Protein AF-A0A257U990-F1 (afdb_monomer_lite)

Sequence (83 aa):
MATVPNFANGLSPKSWETFLVEVLPPQGCWTDEEYLVLTEHTNRLIEFTDGFLEELPMPTDHHQAIVEFLSDEFRQFINPRGG

pLDDT: mean 87.23, std 17.39, range [38.69, 98.44]

Structure (mmCIF, N/CA/C/O backbone):
data_AF-A0A257U990-F1
#
_entry.id   AF-A0A257U990-F1
#
loop_
_atom_site.group_PDB
_atom_site.id
_atom_site.type_symbol
_atom_site.label_atom_id
_atom_site.label_alt_id
_atom_site.label_comp_id
_atom_site.label_asym_id
_atom_site.label_entity_id
_atom_site.label_seq_id
_atom_site.pdbx_PDB_ins_code
_atom_site.Cartn_x
_atom_site.Cartn_y
_atom_site.Cartn_z
_atom_site.occupancy
_atom_site.B_iso_or_equiv
_atom_site.auth_seq_id
_atom_site.auth_comp_id
_atom_site.auth_asym_id
_atom_site.auth_atom_id
_atom_site.pdbx_PDB_model_num
ATOM 1 N N . MET A 1 1 ? 30.847 33.368 -17.046 1.00 38.69 1 MET A N 1
ATOM 2 C CA . MET A 1 1 ? 29.393 33.142 -17.160 1.00 38.69 1 MET A CA 1
ATOM 3 C C . MET A 1 1 ? 29.208 31.823 -17.888 1.00 38.69 1 MET A C 1
ATOM 5 O O . MET A 1 1 ? 29.535 31.762 -19.064 1.00 38.69 1 MET A O 1
ATOM 9 N N . ALA A 1 2 ? 28.848 30.753 -17.177 1.00 39.62 2 ALA A N 1
ATOM 10 C CA . ALA A 1 2 ? 28.648 29.444 -17.792 1.00 39.62 2 ALA A CA 1
ATOM 11 C C . ALA A 1 2 ? 27.256 29.408 -18.435 1.00 39.62 2 ALA A C 1
ATOM 13 O O . ALA A 1 2 ? 26.257 29.666 -17.766 1.00 39.62 2 ALA A O 1
ATOM 14 N N . THR A 1 3 ? 27.212 29.150 -19.737 1.00 45.69 3 THR A N 1
ATOM 15 C CA . THR A 1 3 ? 25.976 29.016 -20.506 1.00 45.69 3 THR A CA 1
ATOM 16 C C . THR A 1 3 ? 25.248 27.755 -20.052 1.00 45.69 3 THR A C 1
ATOM 18 O O . THR A 1 3 ? 25.751 26.648 -20.228 1.00 45.69 3 THR A O 1
ATOM 21 N N . VAL A 1 4 ? 24.077 27.928 -19.444 1.00 49.91 4 VAL A N 1
ATOM 22 C CA . VAL A 1 4 ? 23.164 26.829 -19.109 1.00 49.91 4 VAL A CA 1
ATOM 23 C C . VAL A 1 4 ? 22.637 26.251 -20.430 1.00 49.91 4 VAL A C 1
ATOM 25 O O . VAL A 1 4 ? 22.136 27.031 -21.246 1.00 49.91 4 VAL A O 1
ATOM 28 N N . PRO A 1 5 ? 22.757 24.941 -20.707 1.00 46.84 5 PRO A N 1
ATOM 29 C CA . PRO A 1 5 ? 22.217 24.381 -21.937 1.00 46.84 5 PRO A CA 1
ATOM 30 C C . PRO A 1 5 ? 20.693 24.510 -21.933 1.00 46.84 5 PRO A C 1
ATOM 32 O O . PRO A 1 5 ? 20.012 24.046 -21.020 1.00 46.84 5 PRO A O 1
ATOM 35 N N . ASN A 1 6 ? 20.162 25.167 -22.961 1.00 52.81 6 ASN A N 1
ATOM 36 C CA . ASN A 1 6 ? 18.733 25.245 -23.209 1.00 52.81 6 ASN A CA 1
ATOM 37 C C . ASN A 1 6 ? 18.244 23.881 -23.721 1.00 52.81 6 ASN A C 1
ATOM 39 O O . ASN A 1 6 ? 18.415 23.568 -24.896 1.00 52.81 6 ASN A O 1
ATOM 43 N N . PHE A 1 7 ? 17.649 23.071 -22.843 1.00 53.88 7 PHE A N 1
ATOM 44 C CA . PHE A 1 7 ? 17.055 21.777 -23.209 1.00 53.88 7 PHE A CA 1
ATOM 45 C C . PHE A 1 7 ? 15.663 21.899 -23.847 1.00 53.88 7 PHE A C 1
ATOM 47 O O . PHE A 1 7 ? 15.050 20.892 -24.202 1.00 53.88 7 PHE A O 1
ATOM 54 N N . ALA A 1 8 ? 15.143 23.112 -24.036 1.00 51.16 8 ALA A N 1
ATOM 55 C CA . ALA A 1 8 ? 13.887 23.306 -24.737 1.00 51.16 8 ALA A CA 1
ATOM 56 C C . ALA A 1 8 ? 14.142 23.312 -26.247 1.00 51.16 8 ALA A C 1
ATOM 58 O O . ALA A 1 8 ? 14.416 24.373 -26.799 1.00 51.16 8 ALA A O 1
ATOM 59 N N . ASN A 1 9 ? 14.135 22.128 -26.877 1.00 50.34 9 ASN A N 1
ATOM 60 C CA . ASN A 1 9 ? 13.674 21.871 -28.255 1.00 50.34 9 ASN A CA 1
ATOM 61 C C . ASN A 1 9 ? 14.008 20.423 -28.660 1.00 50.34 9 ASN A C 1
ATOM 63 O O . ASN A 1 9 ? 15.084 20.161 -29.192 1.00 50.34 9 ASN A O 1
ATOM 67 N N . GLY A 1 10 ? 13.091 19.474 -28.439 1.00 48.72 10 GLY A N 1
ATOM 68 C CA . GLY A 1 10 ? 13.239 18.141 -29.042 1.00 48.72 10 GLY A CA 1
ATOM 69 C C . GLY A 1 10 ? 12.441 16.993 -28.435 1.00 48.72 10 GLY A C 1
ATOM 70 O O . GLY A 1 10 ? 12.384 15.927 -29.039 1.00 48.72 10 GLY A O 1
ATOM 71 N N . LEU A 1 1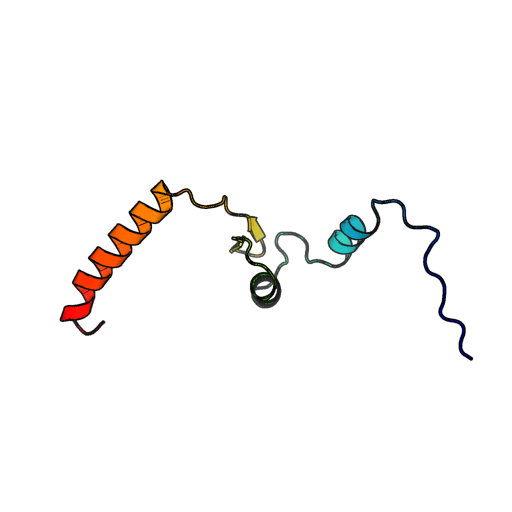1 ? 11.802 17.169 -27.281 1.00 54.31 11 LEU A N 1
ATOM 72 C CA . LEU A 1 11 ? 11.023 16.090 -26.684 1.00 54.31 11 LEU A CA 1
ATOM 73 C C . LEU A 1 11 ? 9.561 16.203 -27.116 1.00 54.31 11 LEU A C 1
ATOM 75 O O . LEU A 1 11 ? 8.807 17.053 -26.649 1.00 54.31 11 LEU A O 1
ATOM 79 N N . SER A 1 12 ? 9.189 15.332 -28.056 1.00 55.31 12 SER A N 1
ATOM 80 C CA . SER A 1 12 ? 7.801 14.927 -28.281 1.00 55.31 12 SER A CA 1
ATOM 81 C C . SER A 1 12 ? 7.108 14.693 -26.925 1.00 55.31 12 SER A C 1
ATOM 83 O O . SER A 1 12 ? 7.752 14.137 -26.032 1.00 55.31 12 SER A O 1
ATOM 85 N N . PRO A 1 13 ? 5.814 15.031 -26.758 1.00 54.81 13 PRO A N 1
ATOM 86 C CA . PRO A 1 13 ? 5.065 14.848 -25.505 1.00 54.81 13 PRO A CA 1
ATOM 87 C C . PRO A 1 13 ? 5.081 13.426 -24.898 1.00 54.81 13 PRO A C 1
ATOM 89 O O . PRO A 1 13 ? 4.569 13.236 -23.802 1.00 54.81 13 PRO A O 1
ATOM 92 N N . LYS A 1 14 ? 5.673 12.435 -25.583 1.00 57.75 14 LYS A N 1
ATOM 93 C CA . LYS A 1 14 ? 5.849 11.035 -25.156 1.00 57.75 14 LYS A CA 1
ATOM 94 C C . LYS A 1 14 ? 7.186 10.711 -24.458 1.00 57.75 14 LYS A C 1
ATOM 96 O O . LYS A 1 14 ? 7.503 9.538 -24.271 1.00 57.75 14 LYS A O 1
ATOM 101 N N . SER A 1 15 ? 8.013 11.695 -24.105 1.00 80.19 15 SER A N 1
ATOM 102 C CA . SER A 1 15 ? 9.389 11.416 -23.656 1.00 80.19 15 SER A CA 1
ATOM 103 C C . SER A 1 15 ? 9.520 10.876 -22.229 1.00 80.19 15 SER A C 1
ATOM 105 O O . SER A 1 15 ? 10.427 10.094 -21.969 1.00 80.19 15 SER A O 1
ATOM 107 N N . TRP A 1 16 ? 8.659 11.295 -21.296 1.00 83.00 16 TRP A N 1
ATOM 108 C CA . TRP A 1 16 ? 8.838 10.983 -19.872 1.00 83.00 16 TRP A CA 1
ATOM 109 C C . TRP A 1 16 ? 8.240 9.626 -19.479 1.00 83.00 16 TRP A C 1
ATOM 111 O O . TRP A 1 16 ? 8.879 8.892 -18.738 1.00 83.00 16 TRP A O 1
ATOM 121 N N . GLU A 1 17 ? 7.077 9.249 -20.022 1.00 84.81 17 GLU A N 1
ATOM 122 C CA . GLU A 1 17 ? 6.485 7.916 -19.811 1.00 84.81 17 GLU A CA 1
ATOM 123 C C . GLU A 1 17 ? 7.425 6.821 -20.326 1.00 84.81 17 GLU A C 1
ATOM 125 O O . GLU A 1 17 ? 7.687 5.843 -19.634 1.00 84.81 17 GLU A O 1
ATOM 130 N N . THR A 1 18 ? 7.994 7.034 -21.518 1.00 86.44 18 THR A N 1
ATOM 131 C CA . THR A 1 18 ? 8.969 6.115 -22.123 1.00 86.44 18 THR A CA 1
ATOM 132 C C . THR A 1 18 ? 10.214 5.980 -21.248 1.00 86.44 18 THR A C 1
ATOM 134 O O . THR A 1 18 ? 10.633 4.868 -20.950 1.00 86.44 18 THR A O 1
ATOM 137 N N . PHE A 1 19 ? 10.766 7.101 -20.774 1.00 88.38 19 PHE A N 1
ATOM 138 C CA . PHE A 1 19 ? 11.916 7.098 -19.870 1.00 88.38 19 PHE A CA 1
ATOM 139 C C . PHE A 1 19 ? 11.628 6.357 -18.554 1.00 88.38 19 PHE A C 1
ATOM 141 O O . PHE A 1 19 ? 12.470 5.599 -18.085 1.00 88.38 19 PHE A O 1
ATOM 148 N N . LEU A 1 20 ? 10.437 6.529 -17.968 1.00 88.50 20 LEU A N 1
ATOM 149 C CA . LEU A 1 20 ? 10.055 5.800 -16.755 1.00 88.50 20 LEU A CA 1
ATOM 150 C C . LEU A 1 20 ? 9.988 4.290 -16.993 1.00 88.50 20 LEU A C 1
ATOM 152 O O . LEU A 1 20 ? 10.467 3.541 -16.155 1.00 88.50 20 LEU A O 1
ATOM 156 N N . VAL A 1 21 ? 9.452 3.840 -18.130 1.00 88.25 21 VAL A N 1
ATOM 157 C CA . VAL A 1 21 ? 9.427 2.407 -18.479 1.00 88.25 21 VAL A CA 1
ATOM 158 C C . VAL A 1 21 ? 10.839 1.833 -18.653 1.00 88.25 21 VAL A C 1
ATOM 160 O O . VAL A 1 21 ? 11.056 0.666 -18.348 1.00 88.25 21 VAL A O 1
ATOM 163 N N . GLU A 1 22 ? 11.798 2.630 -19.130 1.00 88.94 22 GLU A N 1
ATOM 164 C CA . GLU A 1 22 ? 13.197 2.202 -19.287 1.00 88.94 22 GLU A CA 1
ATOM 165 C C . GLU A 1 22 ? 13.970 2.136 -17.962 1.00 88.94 22 GLU A C 1
ATOM 167 O O . GLU A 1 22 ? 14.890 1.330 -17.832 1.00 88.94 22 GLU A O 1
ATOM 172 N N . VAL A 1 23 ? 13.636 3.002 -17.000 1.00 91.88 23 VAL A N 1
ATOM 173 C CA . VAL A 1 23 ? 14.377 3.137 -15.735 1.00 91.88 23 VAL A CA 1
ATOM 174 C C . VAL A 1 23 ? 13.757 2.327 -14.602 1.00 91.88 23 VAL A C 1
ATOM 176 O O . VAL A 1 23 ? 14.485 1.861 -13.727 1.00 91.88 23 VAL A O 1
ATOM 179 N N . LEU A 1 24 ? 12.433 2.183 -14.582 1.00 93.38 24 LEU A N 1
ATOM 180 C CA . LEU A 1 24 ? 11.745 1.455 -13.524 1.00 93.38 24 LEU A CA 1
ATOM 181 C C . LEU A 1 24 ? 11.866 -0.061 -13.719 1.00 93.38 24 LEU A C 1
ATOM 183 O O . LEU A 1 24 ? 11.922 -0.537 -14.858 1.00 93.38 24 LEU A O 1
ATOM 187 N N . PRO A 1 25 ? 11.845 -0.837 -12.621 1.00 95.56 25 PRO A N 1
ATOM 188 C CA . PRO A 1 25 ? 11.810 -2.285 -12.712 1.00 95.56 25 PRO A CA 1
ATOM 189 C C . PRO A 1 25 ? 10.585 -2.755 -13.517 1.00 95.56 25 PRO A C 1
ATOM 191 O O . PRO A 1 25 ? 9.474 -2.236 -13.335 1.00 95.56 25 PRO A O 1
ATOM 194 N N . PRO A 1 26 ? 10.737 -3.753 -14.402 1.00 95.31 26 PRO A N 1
ATOM 195 C CA . PRO A 1 26 ? 9.587 -4.392 -15.021 1.00 95.31 26 PRO A CA 1
ATOM 196 C C . PRO A 1 26 ? 8.764 -5.152 -13.968 1.00 95.31 26 PRO A C 1
ATOM 198 O O . PRO A 1 26 ? 9.273 -5.571 -12.928 1.00 95.31 26 PRO A O 1
ATOM 201 N N . GLN A 1 27 ? 7.476 -5.356 -14.251 1.00 96.19 27 GLN A N 1
ATOM 202 C CA . GLN A 1 27 ? 6.597 -6.190 -13.422 1.00 96.19 27 GLN A CA 1
ATOM 203 C C . GLN A 1 27 ? 7.185 -7.603 -13.260 1.00 96.19 27 GLN A C 1
ATOM 205 O O . GLN A 1 27 ? 7.649 -8.200 -14.233 1.00 96.19 27 GLN A O 1
ATOM 210 N N . GLY A 1 28 ? 7.178 -8.115 -12.031 1.00 97.31 28 GLY A N 1
ATOM 211 C CA . GLY A 1 28 ? 7.840 -9.357 -11.624 1.00 97.31 28 GLY A CA 1
ATOM 212 C C . GLY A 1 28 ? 9.309 -9.198 -11.211 1.00 97.31 28 GLY A C 1
ATOM 213 O O . GLY A 1 28 ? 9.934 -10.183 -10.822 1.00 97.31 28 GLY A O 1
ATOM 214 N N . CYS A 1 29 ? 9.884 -7.994 -11.299 1.00 97.62 29 CYS A N 1
ATOM 215 C CA . CYS A 1 29 ? 11.272 -7.721 -10.903 1.00 97.62 29 CYS A CA 1
ATOM 216 C C . CYS A 1 29 ? 11.415 -6.641 -9.829 1.00 97.62 29 CYS A C 1
ATOM 218 O O . CYS A 1 29 ? 12.543 -6.341 -9.450 1.00 97.62 29 CYS A O 1
ATOM 220 N N . TRP A 1 30 ? 10.311 -6.065 -9.354 1.00 98.06 30 TRP A 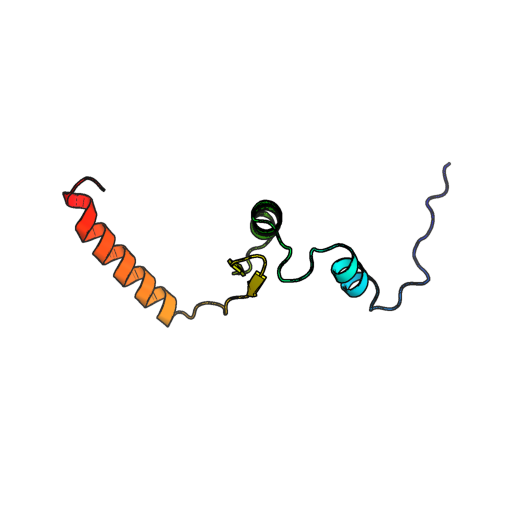N 1
ATOM 221 C CA . TRP A 1 30 ? 10.340 -5.116 -8.245 1.00 98.06 30 TRP A CA 1
ATOM 222 C C . TRP A 1 30 ? 10.827 -5.798 -6.968 1.00 98.06 30 TRP A C 1
ATOM 224 O O . TRP A 1 30 ? 10.439 -6.934 -6.683 1.00 98.06 30 TRP A O 1
ATOM 234 N N . THR A 1 31 ? 11.645 -5.099 -6.188 1.00 97.88 31 THR A N 1
ATOM 235 C CA . THR A 1 31 ? 11.984 -5.523 -4.824 1.00 97.88 31 THR A CA 1
ATOM 236 C C . THR A 1 31 ? 11.092 -4.843 -3.790 1.00 97.88 31 THR A C 1
ATOM 238 O O . THR A 1 31 ? 10.470 -3.810 -4.062 1.00 97.88 31 THR A O 1
ATOM 241 N N . ASP A 1 32 ? 11.055 -5.402 -2.578 1.00 97.50 32 ASP A N 1
ATOM 242 C CA . ASP A 1 32 ? 10.361 -4.788 -1.445 1.00 97.50 32 ASP A CA 1
ATOM 243 C C . ASP A 1 32 ? 10.877 -3.364 -1.176 1.00 97.50 32 ASP A C 1
ATOM 245 O O . ASP A 1 32 ? 10.090 -2.453 -0.932 1.00 97.50 32 ASP A O 1
ATOM 249 N N . GLU A 1 33 ? 12.191 -3.131 -1.262 1.00 97.50 33 GLU A N 1
ATOM 250 C CA . GLU A 1 33 ? 12.791 -1.813 -1.023 1.00 97.50 33 GLU A CA 1
ATOM 251 C C . GLU A 1 33 ? 12.361 -0.775 -2.066 1.00 97.50 33 GLU A C 1
ATOM 253 O O . GLU A 1 33 ? 12.070 0.369 -1.715 1.00 97.50 33 GLU A O 1
ATOM 258 N N . GLU A 1 34 ? 12.295 -1.158 -3.342 1.00 96.19 34 GLU A N 1
ATOM 259 C CA . GLU A 1 34 ? 11.841 -0.275 -4.422 1.00 96.19 34 GLU A CA 1
ATOM 260 C C . GLU A 1 34 ? 10.355 0.069 -4.274 1.00 96.19 34 GLU A C 1
ATOM 262 O O . GLU A 1 34 ? 9.960 1.227 -4.445 1.00 96.19 34 GLU A O 1
ATOM 267 N N . TYR A 1 35 ? 9.534 -0.918 -3.902 1.00 96.00 35 TYR A N 1
ATOM 268 C CA . TYR A 1 35 ? 8.127 -0.713 -3.570 1.00 96.00 35 TYR A CA 1
ATOM 269 C C . TYR A 1 35 ? 7.954 0.226 -2.366 1.00 96.00 35 TYR A C 1
ATOM 271 O O . TYR A 1 35 ? 7.153 1.163 -2.425 1.00 96.00 35 TYR A O 1
ATOM 279 N N . LEU A 1 36 ? 8.731 0.038 -1.296 1.00 95.88 36 LEU A N 1
ATOM 280 C CA . LEU A 1 36 ? 8.674 0.905 -0.119 1.00 95.88 36 LEU A CA 1
ATOM 281 C C . LEU A 1 36 ? 9.004 2.357 -0.486 1.00 95.88 36 LEU A C 1
ATOM 283 O O . LEU A 1 36 ? 8.206 3.242 -0.184 1.00 95.88 36 LEU A O 1
ATOM 287 N N . VAL A 1 37 ? 10.085 2.600 -1.237 1.00 95.25 37 VAL A N 1
ATOM 288 C CA . VAL A 1 37 ? 10.433 3.949 -1.727 1.00 95.25 37 VAL A CA 1
ATOM 289 C C . VAL A 1 37 ? 9.306 4.550 -2.572 1.00 95.25 37 VAL A C 1
ATOM 291 O O . VAL A 1 37 ? 8.977 5.727 -2.417 1.00 95.25 37 VAL A O 1
ATOM 294 N N . LEU A 1 38 ? 8.676 3.764 -3.452 1.00 93.75 38 LEU A N 1
ATOM 295 C CA . LEU A 1 38 ? 7.525 4.229 -4.228 1.00 93.75 38 LEU A CA 1
ATOM 296 C C . LEU A 1 3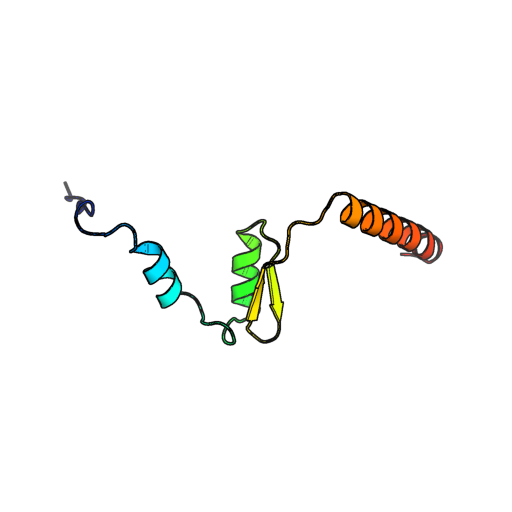8 ? 6.381 4.690 -3.309 1.00 93.75 38 LEU A C 1
ATOM 298 O O . LEU A 1 38 ? 5.854 5.788 -3.498 1.00 93.75 38 LEU A O 1
ATOM 302 N N . THR A 1 39 ? 6.009 3.874 -2.319 1.00 93.75 39 THR A N 1
ATOM 303 C CA . THR A 1 39 ? 4.884 4.154 -1.405 1.00 93.75 39 THR A CA 1
ATOM 304 C C . THR A 1 39 ? 5.154 5.281 -0.409 1.00 93.75 39 THR A C 1
ATOM 306 O O . THR A 1 39 ? 4.224 5.989 -0.036 1.00 93.75 39 THR A O 1
ATOM 309 N N . GLU A 1 40 ? 6.412 5.551 -0.057 1.00 95.50 40 GLU A N 1
ATOM 310 C CA . GLU A 1 40 ? 6.789 6.734 0.731 1.00 95.50 40 GLU A CA 1
ATOM 311 C C . GLU A 1 40 ? 6.525 8.057 -0.015 1.00 95.50 40 GLU A C 1
ATOM 313 O O . GLU A 1 40 ? 6.363 9.112 0.605 1.00 95.50 40 GLU A O 1
ATOM 318 N N . HIS A 1 41 ? 6.462 8.015 -1.349 1.00 93.69 41 HIS A N 1
ATOM 319 C CA . HIS A 1 41 ? 6.321 9.192 -2.207 1.00 93.69 41 HIS A CA 1
ATOM 320 C C . HIS A 1 41 ? 4.955 9.315 -2.897 1.00 93.69 41 HIS A C 1
ATOM 322 O O . HIS A 1 41 ? 4.750 10.248 -3.680 1.00 93.69 41 HIS A O 1
ATOM 328 N N . THR A 1 42 ? 3.999 8.425 -2.615 1.00 91.88 42 THR A N 1
ATOM 329 C CA . THR A 1 42 ? 2.666 8.463 -3.227 1.00 91.88 42 THR A CA 1
ATOM 330 C C . THR A 1 42 ? 1.560 8.122 -2.238 1.00 91.88 42 THR A C 1
ATOM 332 O O . THR A 1 42 ? 1.701 7.247 -1.399 1.00 91.88 42 T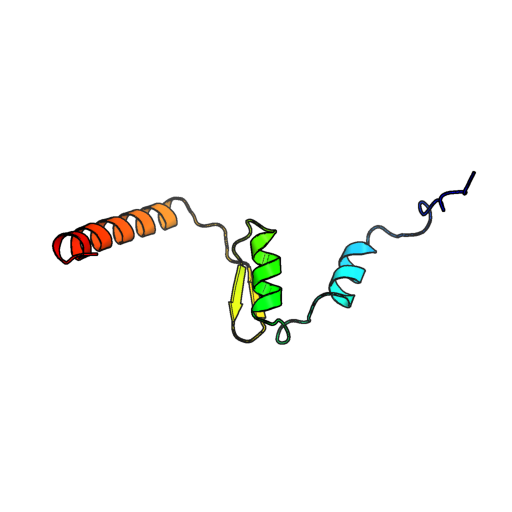HR A O 1
ATOM 335 N N . ASN A 1 43 ? 0.409 8.779 -2.386 1.00 90.62 43 ASN A N 1
ATOM 336 C CA . ASN A 1 43 ? -0.807 8.450 -1.631 1.00 90.62 43 ASN A CA 1
ATOM 337 C C . ASN A 1 43 ? -1.718 7.473 -2.393 1.00 90.62 43 ASN A C 1
ATOM 339 O O . ASN A 1 43 ? -2.889 7.315 -2.048 1.00 90.62 43 ASN A O 1
ATOM 343 N N . ARG A 1 44 ? -1.232 6.880 -3.489 1.00 92.81 44 ARG A N 1
ATOM 344 C CA . ARG A 1 44 ? -1.989 5.868 -4.229 1.00 92.81 44 ARG A CA 1
ATOM 345 C C . ARG A 1 44 ? -1.970 4.558 -3.458 1.00 92.81 44 ARG A C 1
ATOM 347 O O . ARG A 1 44 ? -0.949 4.185 -2.893 1.00 92.81 44 ARG A O 1
ATOM 354 N N . LEU A 1 45 ? -3.097 3.858 -3.481 1.00 94.50 45 LEU A N 1
ATOM 355 C CA . LEU A 1 45 ? -3.200 2.524 -2.912 1.00 94.50 45 LEU A CA 1
ATOM 356 C C . LEU A 1 45 ? -2.589 1.540 -3.902 1.00 94.50 45 LEU A C 1
ATOM 358 O O . LEU A 1 45 ? -3.147 1.304 -4.973 1.00 94.50 45 LEU A O 1
ATOM 362 N N . ILE A 1 46 ? -1.411 1.038 -3.562 1.00 96.50 46 ILE A N 1
ATOM 363 C CA . ILE A 1 46 ? -0.658 0.095 -4.378 1.00 96.50 46 ILE A CA 1
ATOM 364 C C . ILE A 1 46 ? -0.338 -1.098 -3.492 1.00 96.50 46 ILE A C 1
ATOM 366 O O . ILE A 1 46 ? 0.125 -0.915 -2.370 1.00 96.50 46 ILE A O 1
ATOM 370 N N . GLU A 1 47 ? -0.603 -2.295 -3.992 1.00 96.94 47 GLU A N 1
ATOM 371 C CA . GLU A 1 47 ? -0.220 -3.552 -3.367 1.00 96.94 47 GLU A CA 1
ATOM 372 C C . GLU A 1 47 ? 0.988 -4.138 -4.097 1.00 96.94 47 GLU A C 1
ATOM 374 O O . GLU A 1 47 ? 1.132 -3.979 -5.312 1.00 96.94 47 GLU A O 1
ATOM 379 N N . PHE A 1 48 ? 1.866 -4.795 -3.343 1.00 97.69 48 PHE A N 1
ATOM 380 C CA . PHE A 1 48 ? 3.033 -5.487 -3.868 1.00 97.69 48 PHE A CA 1
ATOM 38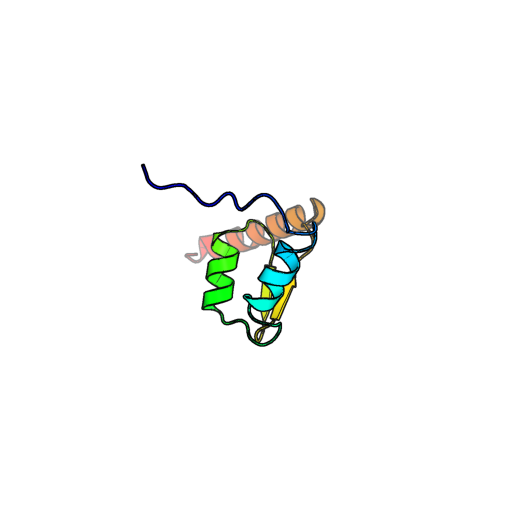1 C C . PHE A 1 48 ? 2.947 -6.975 -3.550 1.00 97.69 48 PHE A C 1
ATOM 383 O O . PHE A 1 48 ? 2.705 -7.356 -2.405 1.00 97.69 48 PHE A O 1
ATOM 390 N N . THR A 1 49 ? 3.135 -7.827 -4.556 1.00 97.69 49 THR A N 1
ATOM 391 C CA . THR A 1 49 ? 3.139 -9.287 -4.395 1.00 97.69 49 THR A CA 1
ATOM 392 C C . THR A 1 49 ? 4.077 -9.922 -5.414 1.00 97.69 49 THR A C 1
ATOM 394 O O . THR A 1 49 ? 3.917 -9.717 -6.613 1.00 97.69 49 THR A O 1
ATOM 397 N N . ASP A 1 50 ? 5.060 -10.696 -4.947 1.00 97.31 50 ASP A N 1
ATOM 398 C CA . ASP A 1 50 ? 5.981 -11.490 -5.779 1.00 97.31 50 ASP A CA 1
ATOM 399 C C . ASP A 1 50 ? 6.635 -10.715 -6.945 1.00 97.31 50 ASP A C 1
ATOM 401 O O . ASP A 1 50 ? 6.790 -11.228 -8.055 1.00 97.31 50 ASP A O 1
ATOM 405 N N . GLY A 1 51 ? 7.022 -9.457 -6.711 1.00 97.19 51 GLY A N 1
ATOM 406 C CA . GLY A 1 51 ? 7.639 -8.612 -7.738 1.00 97.19 51 GLY A CA 1
ATOM 407 C C . GLY A 1 51 ? 6.647 -7.802 -8.579 1.00 97.19 51 GLY A C 1
ATOM 408 O O . GLY A 1 51 ? 7.077 -7.071 -9.475 1.00 97.19 51 GLY A O 1
ATOM 409 N N . PHE A 1 52 ? 5.343 -7.917 -8.323 1.00 97.88 52 PHE A N 1
ATOM 410 C CA . PHE A 1 52 ? 4.285 -7.235 -9.064 1.00 97.88 52 PHE A CA 1
ATOM 411 C C . PHE A 1 52 ? 3.644 -6.116 -8.247 1.00 97.88 52 PHE A C 1
ATOM 413 O O . PHE A 1 52 ? 3.430 -6.265 -7.048 1.00 97.88 52 PHE A O 1
ATOM 420 N N . LEU A 1 53 ? 3.320 -5.009 -8.919 1.00 97.00 53 LEU A N 1
ATOM 421 C CA . LEU A 1 53 ? 2.566 -3.889 -8.358 1.00 97.00 53 LEU A CA 1
ATOM 422 C C . LEU A 1 53 ? 1.149 -3.859 -8.920 1.00 97.00 53 LEU A C 1
ATOM 424 O O . LEU A 1 53 ? 0.973 -3.774 -10.140 1.00 97.00 53 LEU A O 1
ATOM 428 N N . GLU A 1 54 ? 0.162 -3.819 -8.032 1.00 97.06 54 GLU A N 1
ATOM 429 C CA . GLU A 1 54 ? -1.253 -3.690 -8.366 1.00 97.06 54 GLU A CA 1
ATOM 430 C C . GLU A 1 54 ? -1.823 -2.395 -7.787 1.00 97.06 54 GLU A C 1
ATOM 432 O O . GLU A 1 54 ? -1.678 -2.106 -6.602 1.00 97.06 54 GLU A O 1
ATOM 437 N N . GLU A 1 55 ? -2.478 -1.586 -8.619 1.00 95.38 55 GLU A N 1
ATOM 438 C CA . GLU A 1 55 ? -3.204 -0.419 -8.128 1.00 95.38 55 GLU A CA 1
ATOM 439 C C . GLU A 1 55 ? -4.590 -0.835 -7.638 1.00 95.38 55 GLU A C 1
ATOM 441 O O . GLU A 1 55 ? -5.383 -1.410 -8.388 1.00 95.38 55 GLU A O 1
ATOM 446 N N . LEU A 1 56 ? -4.908 -0.465 -6.402 1.00 94.81 56 LEU A N 1
ATOM 447 C CA . LEU A 1 56 ? -6.208 -0.727 -5.812 1.00 94.81 56 LEU A CA 1
ATOM 448 C C . LEU A 1 56 ? -7.204 0.396 -6.139 1.00 94.81 56 LEU A C 1
ATOM 450 O O . LEU A 1 56 ? -6.839 1.578 -6.168 1.00 94.81 56 LEU A O 1
ATOM 454 N N . PRO A 1 57 ? -8.491 0.063 -6.342 1.00 94.06 57 PRO A N 1
ATOM 455 C CA . PRO A 1 57 ? -9.525 1.072 -6.503 1.00 94.06 57 PRO A CA 1
ATOM 456 C C . PRO A 1 57 ? -9.660 1.915 -5.232 1.00 94.06 57 PRO A C 1
ATOM 458 O O . PRO A 1 57 ? -9.480 1.427 -4.115 1.00 94.06 57 PRO A O 1
ATOM 461 N N . MET A 1 58 ? -10.051 3.181 -5.398 1.00 94.00 58 MET A N 1
ATOM 462 C CA . MET A 1 58 ? -10.381 4.038 -4.262 1.00 94.00 58 MET A CA 1
ATOM 463 C C . MET A 1 58 ? -11.523 3.400 -3.449 1.00 94.00 58 MET A C 1
ATOM 465 O O . MET A 1 58 ? -12.570 3.087 -4.031 1.00 94.00 58 MET A O 1
ATOM 469 N N . PRO A 1 59 ? -11.362 3.213 -2.127 1.00 93.31 59 PRO A N 1
ATOM 470 C CA . PRO A 1 59 ? -12.425 2.707 -1.282 1.00 93.31 59 PRO A CA 1
ATOM 471 C C . PRO A 1 59 ? -13.661 3.595 -1.368 1.00 93.31 59 PRO A C 1
ATOM 473 O O . PRO A 1 59 ? -13.571 4.820 -1.423 1.00 93.31 59 PRO A O 1
ATOM 476 N N . THR A 1 60 ? -14.829 2.965 -1.350 1.00 96.56 60 THR A N 1
ATOM 477 C CA . THR A 1 60 ? -16.101 3.686 -1.259 1.00 96.56 60 THR A CA 1
ATOM 478 C C . THR A 1 60 ? -16.415 4.035 0.192 1.00 96.56 60 THR A C 1
ATOM 480 O O . THR A 1 60 ? -15.939 3.362 1.109 1.00 96.56 60 THR A O 1
ATOM 483 N N . ASP A 1 61 ? -17.297 5.010 0.409 1.00 97.88 61 ASP A N 1
ATOM 484 C CA . ASP A 1 61 ? -17.809 5.331 1.750 1.00 97.88 61 ASP A CA 1
ATOM 485 C C . ASP A 1 61 ? -18.408 4.093 2.438 1.00 97.88 61 ASP A C 1
ATOM 487 O O . ASP A 1 61 ? -18.230 3.884 3.635 1.00 97.88 61 ASP A O 1
ATOM 491 N N . HIS A 1 62 ? -19.069 3.219 1.669 1.00 97.88 62 HIS A N 1
ATOM 492 C CA . HIS A 1 62 ? -19.626 1.975 2.196 1.00 97.88 62 HIS A CA 1
ATOM 493 C C . HIS A 1 62 ? -18.540 0.985 2.636 1.00 97.88 62 HIS A C 1
ATOM 495 O O . HIS A 1 62 ? -18.662 0.376 3.696 1.00 97.88 62 HIS A O 1
ATOM 501 N N . HIS A 1 63 ? -17.466 0.845 1.851 1.00 96.50 63 HIS A N 1
ATOM 502 C CA . HIS A 1 63 ? -16.314 0.035 2.244 1.00 96.50 63 HIS A CA 1
ATOM 503 C C . HIS A 1 63 ? -15.683 0.574 3.533 1.00 96.50 63 HIS A C 1
ATOM 505 O O . HIS A 1 63 ? -15.417 -0.199 4.450 1.00 96.50 63 HIS A O 1
ATOM 511 N N . GLN A 1 64 ? -15.489 1.893 3.631 1.00 97.12 64 GLN A N 1
ATOM 512 C CA . GLN A 1 64 ? -14.910 2.505 4.829 1.00 97.12 64 GLN A CA 1
ATOM 513 C C . GLN A 1 64 ? -15.793 2.312 6.063 1.00 97.12 64 GLN A C 1
ATOM 515 O O . GLN A 1 64 ? -15.285 1.907 7.102 1.00 97.12 64 GLN A O 1
ATOM 520 N N . ALA A 1 65 ? -17.113 2.459 5.931 1.00 98.25 65 ALA A N 1
ATOM 521 C CA . ALA A 1 65 ? -18.042 2.203 7.031 1.00 98.25 65 ALA A CA 1
ATOM 522 C C . ALA A 1 65 ? -17.953 0.756 7.564 1.00 98.25 65 ALA A C 1
ATOM 524 O O . ALA A 1 65 ? -18.046 0.529 8.770 1.00 98.25 65 ALA A O 1
ATOM 525 N N . ILE A 1 66 ? -17.751 -0.232 6.682 1.00 98.38 66 ILE A N 1
ATOM 526 C CA . ILE A 1 66 ? -17.551 -1.632 7.091 1.00 98.38 66 ILE A CA 1
ATOM 527 C C . ILE A 1 66 ? -16.222 -1.796 7.839 1.00 98.38 66 ILE A C 1
ATOM 529 O O . ILE A 1 66 ? -16.186 -2.452 8.880 1.00 98.38 66 ILE A O 1
ATOM 533 N N . VAL A 1 67 ? -15.135 -1.211 7.326 1.00 97.69 67 VAL A N 1
ATOM 534 C CA . VAL A 1 67 ? -13.807 -1.291 7.958 1.00 97.69 67 VAL A CA 1
ATOM 535 C C . VAL A 1 67 ? -13.808 -0.628 9.336 1.00 97.69 67 VAL A C 1
ATOM 537 O O . VAL A 1 67 ? -13.273 -1.209 10.280 1.00 97.69 67 VAL A O 1
ATOM 540 N N . GLU A 1 68 ? -14.441 0.537 9.477 1.00 98.31 68 GLU A N 1
ATOM 541 C CA . GLU A 1 68 ? -14.607 1.228 10.761 1.00 98.31 68 GLU A CA 1
ATOM 542 C C . GLU A 1 68 ? -15.353 0.353 11.769 1.00 98.31 68 GLU A C 1
ATOM 544 O O . GLU A 1 68 ? -14.838 0.101 12.858 1.00 98.31 68 GLU A O 1
ATOM 549 N N . PHE A 1 69 ? -16.505 -0.202 11.375 1.00 98.44 69 PHE A N 1
ATOM 550 C CA . PHE A 1 69 ? -17.280 -1.105 12.225 1.00 98.44 69 PHE A CA 1
ATOM 551 C C . PHE A 1 69 ? -16.449 -2.306 12.701 1.00 98.44 69 PHE A C 1
ATOM 553 O O . PHE A 1 69 ? -16.399 -2.597 13.896 1.00 98.44 69 PHE A O 1
ATOM 560 N N . LEU A 1 70 ? -15.760 -2.993 11.785 1.00 98.44 70 LEU A N 1
ATOM 561 C CA . LEU A 1 70 ? -14.945 -4.162 12.130 1.00 98.44 70 LEU A CA 1
ATOM 562 C C . LEU A 1 70 ? -13.756 -3.798 13.025 1.00 98.44 70 LEU A C 1
ATOM 564 O O . LEU A 1 70 ? -13.458 -4.526 13.972 1.00 98.44 70 LEU A O 1
ATOM 568 N N . SER A 1 71 ? -13.087 -2.678 12.744 1.00 97.88 71 SER A N 1
ATOM 569 C CA . SER A 1 71 ? -11.987 -2.164 13.563 1.00 97.88 71 SER A CA 1
ATOM 570 C C . SER A 1 71 ? -12.457 -1.856 14.986 1.00 97.88 71 SER A C 1
ATOM 572 O O . SER A 1 71 ? -11.771 -2.200 15.951 1.00 97.88 71 SER A O 1
ATOM 574 N N . ASP A 1 72 ? -13.624 -1.235 15.138 1.00 98.38 72 ASP A N 1
ATOM 575 C CA . ASP A 1 72 ? -14.159 -0.862 16.445 1.00 98.38 72 ASP A CA 1
ATOM 576 C C . ASP A 1 72 ? -14.617 -2.076 17.255 1.00 98.38 72 ASP A C 1
ATOM 578 O O . ASP A 1 72 ? -14.305 -2.170 18.445 1.00 98.38 72 ASP A O 1
ATOM 582 N N . GLU A 1 73 ? -15.282 -3.047 16.630 1.00 98.31 73 GLU A N 1
ATOM 583 C CA . GLU A 1 73 ? -15.628 -4.317 17.279 1.00 98.31 73 GLU A CA 1
ATOM 584 C C . GLU A 1 73 ? -14.376 -5.098 17.692 1.00 98.31 73 GLU A C 1
ATOM 586 O O . GLU A 1 73 ? -14.280 -5.595 18.818 1.00 98.31 73 GLU A O 1
ATOM 591 N N . PHE A 1 74 ? -13.365 -5.148 16.820 1.00 97.69 74 PHE A N 1
ATOM 592 C CA . PHE A 1 74 ? -12.098 -5.792 17.139 1.00 97.69 74 PHE A CA 1
ATOM 593 C C . PHE A 1 74 ? -11.410 -5.119 18.329 1.00 97.69 74 PHE A C 1
ATOM 595 O O . PHE A 1 74 ? -11.030 -5.803 19.278 1.00 97.69 74 PHE A O 1
ATOM 602 N N . ARG A 1 75 ? -11.319 -3.783 18.342 1.00 97.81 75 ARG A N 1
ATOM 603 C CA . ARG A 1 75 ? -10.762 -3.010 19.466 1.00 97.81 75 ARG A CA 1
ATOM 604 C C . ARG A 1 75 ? -11.509 -3.269 20.767 1.00 97.81 75 ARG A C 1
ATOM 606 O O . ARG A 1 75 ? -10.878 -3.521 21.792 1.00 97.81 75 ARG A O 1
ATOM 613 N N . GLN A 1 76 ? -12.840 -3.240 20.741 1.00 97.62 76 GLN A N 1
ATOM 614 C CA . GLN A 1 76 ? -13.660 -3.562 21.913 1.00 97.62 76 GLN A CA 1
ATOM 615 C C . GLN A 1 76 ? -13.380 -4.978 22.427 1.00 97.62 76 GLN A C 1
ATOM 617 O O . GLN A 1 76 ? -13.345 -5.202 23.639 1.00 97.62 76 GLN A O 1
ATOM 622 N N . PHE A 1 77 ? -13.125 -5.924 21.524 1.00 97.31 77 PHE A N 1
ATOM 623 C CA . PHE A 1 77 ? -12.744 -7.278 21.890 1.00 97.31 77 PHE A CA 1
ATOM 624 C C . PHE A 1 77 ? -11.331 -7.356 22.499 1.00 97.31 77 PHE A C 1
ATOM 626 O O . PHE A 1 77 ? -11.157 -8.009 23.529 1.00 97.31 77 PHE A O 1
ATOM 633 N N . ILE A 1 78 ? -10.313 -6.707 21.931 1.00 97.88 78 ILE A N 1
ATOM 634 C CA . ILE A 1 78 ? -8.921 -6.851 22.408 1.00 97.88 78 ILE A CA 1
ATOM 635 C C . ILE 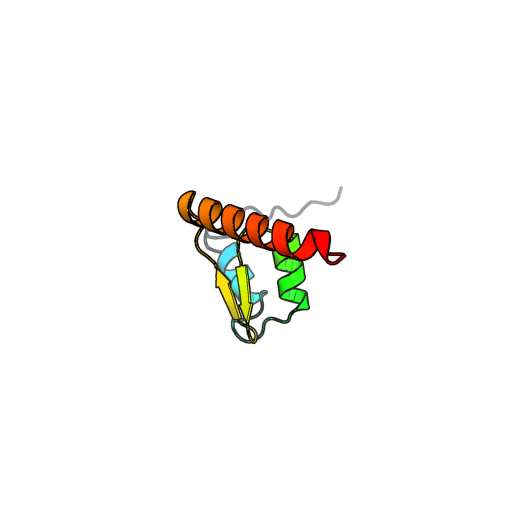A 1 78 ? -8.580 -5.978 23.623 1.00 97.88 78 ILE A C 1
ATOM 637 O O . ILE A 1 78 ? -7.796 -6.397 24.474 1.00 97.88 78 ILE A O 1
ATOM 641 N N . ASN A 1 79 ? -9.203 -4.806 23.780 1.00 97.31 79 ASN A N 1
ATOM 642 C CA . ASN A 1 79 ? -8.827 -3.845 24.824 1.00 97.31 79 ASN A CA 1
ATOM 643 C C . ASN A 1 79 ? -8.934 -4.410 26.257 1.00 97.31 79 ASN A C 1
ATOM 645 O O . ASN A 1 79 ? -7.982 -4.257 27.023 1.00 97.31 79 ASN A O 1
ATOM 649 N N . PRO A 1 80 ? -10.004 -5.134 26.650 1.00 96.81 80 PRO A N 1
ATOM 650 C CA . PRO A 1 80 ? -10.071 -5.761 27.973 1.00 96.81 80 PRO A CA 1
ATOM 651 C C . PRO A 1 80 ? -9.030 -6.871 28.197 1.00 96.81 80 PRO A C 1
ATOM 653 O O . PRO A 1 80 ? -8.881 -7.347 29.320 1.00 96.81 80 PRO A O 1
ATOM 656 N N . ARG A 1 81 ? -8.345 -7.321 27.138 1.00 95.88 81 ARG A N 1
ATOM 657 C CA . ARG A 1 81 ? -7.380 -8.431 27.140 1.00 95.88 81 ARG A CA 1
ATOM 658 C C . ARG A 1 81 ? -5.922 -7.965 27.086 1.00 95.88 81 ARG A C 1
ATOM 660 O O . ARG A 1 81 ? -5.036 -8.811 27.067 1.00 95.88 81 ARG A O 1
ATOM 667 N N . GLY A 1 82 ? -5.681 -6.654 27.121 1.00 90.50 82 GLY A N 1
ATOM 668 C CA . GLY A 1 82 ? -4.335 -6.075 27.132 1.00 90.50 82 GLY A CA 1
ATOM 669 C C . GLY A 1 82 ? -3.872 -5.472 25.807 1.00 90.50 82 GLY A C 1
ATOM 670 O O . GLY A 1 82 ? -2.752 -4.970 25.777 1.00 90.50 82 GLY A O 1
ATOM 671 N N . GLY A 1 83 ? -4.736 -5.451 24.781 1.00 78.44 83 GLY A N 1
ATOM 672 C CA . GLY A 1 83 ? -4.390 -4.972 23.438 1.00 78.44 83 GLY A CA 1
ATOM 673 C C . GLY A 1 83 ? -3.752 -6.059 22.590 1.00 78.44 83 GLY A C 1
ATOM 674 O O . GLY A 1 83 ? -2.728 -6.625 23.025 1.00 78.44 83 GLY A O 1
#

Secondary structure (DSSP, 8-state):
--------S---TTHHHHHHHHHSPPTT---HHHHHHHHHT--S-EEEETTEEEEPPPPPHHHHHHHHHHHHHHHHHHGGGT-

Foldseek 3Di:
DDDDDDPPDDDDPPPVVVVCVVPDDDALQDDPVNVVVVVVVDPFDWDDDNRHIDGDDDDDPVNVVVVVVVVVVVCVVCVVVPD

Radius of gyration: 21.78 Å; chains: 1; bounding box: 49×45×57 Å